Protein AF-A0A842P2X7-F1 (afdb_monomer_lite)

Foldseek 3Di:
DVVVVCVVPVHDPQQLQNVLVVLVPDDLVVLLVVLLVVLVVVVVVVVVVCVVVVDDQDPVNVQVVLQVCQDPVHSHQFPHKDWDQDPQRKIKIKTWGDHFQSSVSSVVSNVQNNCCPPVNWHWPDWDGDGTMTITITHHDDD

Structure (mmCIF, N/CA/C/O backbone):
data_AF-A0A842P2X7-F1
#
_entry.id   AF-A0A842P2X7-F1
#
loop_
_atom_site.group_PDB
_atom_site.id
_atom_site.type_symbol
_atom_site.label_atom_id
_atom_site.label_alt_id
_atom_site.label_comp_id
_atom_site.label_asym_id
_atom_site.label_entity_id
_atom_site.label_seq_id
_atom_site.pdbx_PDB_ins_code
_atom_site.Cartn_x
_atom_site.Cartn_y
_atom_site.Cartn_z
_atom_site.occupancy
_atom_site.B_iso_or_equiv
_atom_site.auth_seq_id
_atom_site.auth_comp_id
_atom_site.auth_asym_id
_atom_site.auth_atom_id
_atom_site.pdbx_PDB_model_num
ATOM 1 N N . MET A 1 1 ? 26.559 13.325 12.630 1.00 48.53 1 MET A N 1
ATOM 2 C CA . MET A 1 1 ? 25.484 12.488 13.207 1.00 48.53 1 MET A CA 1
ATOM 3 C C . MET A 1 1 ? 24.963 11.435 12.229 1.00 48.53 1 MET A C 1
ATOM 5 O O . MET A 1 1 ? 25.176 10.264 12.495 1.00 48.53 1 MET A O 1
ATOM 9 N N . ILE A 1 2 ? 24.391 11.800 11.071 1.00 43.62 2 ILE A N 1
ATOM 10 C CA . ILE A 1 2 ? 23.862 10.820 10.090 1.00 43.62 2 ILE A CA 1
ATOM 11 C C . ILE A 1 2 ? 24.954 9.871 9.550 1.00 43.62 2 ILE A C 1
ATOM 13 O O . ILE A 1 2 ? 24.779 8.660 9.585 1.00 43.62 2 ILE A O 1
ATOM 17 N N . LYS A 1 3 ? 26.124 10.397 9.150 1.00 36.44 3 LYS A N 1
ATOM 18 C CA . LYS A 1 3 ? 27.260 9.577 8.671 1.00 36.44 3 LYS A CA 1
ATOM 19 C C . LYS A 1 3 ? 27.754 8.536 9.688 1.00 36.44 3 LYS A C 1
ATOM 21 O O . LYS A 1 3 ? 28.094 7.432 9.286 1.00 36.44 3 LYS A O 1
ATOM 26 N N . GLN A 1 4 ? 27.773 8.878 10.978 1.00 39.72 4 GLN A N 1
ATOM 27 C CA . GLN A 1 4 ? 28.249 7.972 12.031 1.00 39.72 4 GLN A CA 1
ATOM 28 C C . GLN A 1 4 ? 27.262 6.828 12.285 1.00 39.72 4 GLN A C 1
ATOM 30 O O . GLN A 1 4 ? 27.704 5.691 12.343 1.00 39.72 4 GLN A O 1
ATOM 35 N N . SER A 1 5 ? 25.948 7.097 12.327 1.00 41.94 5 SER A N 1
ATOM 36 C CA . SER A 1 5 ? 24.918 6.048 12.482 1.00 41.94 5 SER A CA 1
ATOM 37 C C . SER A 1 5 ? 24.883 5.076 11.292 1.00 41.94 5 SER A C 1
ATOM 39 O O . SER A 1 5 ? 24.684 3.880 11.479 1.00 41.94 5 SER A O 1
ATOM 41 N N . ILE A 1 6 ? 25.148 5.563 10.073 1.00 45.03 6 ILE A N 1
ATOM 42 C CA . ILE A 1 6 ? 25.211 4.736 8.855 1.00 45.03 6 ILE A CA 1
ATOM 43 C C . ILE A 1 6 ? 26.377 3.741 8.914 1.00 45.03 6 ILE A C 1
ATOM 45 O O . ILE A 1 6 ? 26.198 2.566 8.599 1.00 45.03 6 ILE A O 1
ATOM 49 N N . GLN A 1 7 ? 27.550 4.200 9.360 1.00 44.12 7 GLN A N 1
ATOM 50 C CA . GLN A 1 7 ? 28.759 3.376 9.448 1.00 44.12 7 GLN A CA 1
ATOM 51 C C . GLN A 1 7 ? 28.705 2.338 10.575 1.00 44.12 7 GLN A C 1
ATOM 53 O O . GLN A 1 7 ? 29.255 1.255 10.416 1.00 44.12 7 GLN A O 1
ATOM 58 N N . THR A 1 8 ? 28.041 2.634 11.695 1.00 45.78 8 THR A N 1
ATOM 59 C CA . THR A 1 8 ? 27.929 1.699 12.828 1.00 45.78 8 THR A CA 1
ATOM 60 C C . THR A 1 8 ? 26.866 0.618 12.644 1.00 45.78 8 THR A C 1
ATOM 62 O O . THR A 1 8 ? 26.950 -0.416 13.294 1.00 45.78 8 THR A O 1
ATOM 65 N N . GLU A 1 9 ? 25.867 0.834 11.786 1.00 47.50 9 GLU A N 1
ATOM 66 C CA . GLU A 1 9 ? 24.703 -0.060 11.668 1.00 47.50 9 GLU A CA 1
ATOM 67 C C . GLU A 1 9 ? 24.644 -0.836 10.338 1.00 47.50 9 GLU A C 1
ATOM 69 O O . GLU A 1 9 ? 23.601 -1.398 10.016 1.00 47.50 9 GLU A O 1
ATOM 74 N N . ASN A 1 10 ? 25.731 -0.871 9.548 1.00 46.66 10 ASN A N 1
ATOM 75 C CA . ASN A 1 10 ? 25.749 -1.469 8.197 1.00 46.66 10 ASN A CA 1
ATOM 76 C C . ASN A 1 10 ? 24.585 -0.982 7.312 1.00 46.66 10 ASN A C 1
ATOM 78 O O . ASN A 1 10 ? 24.030 -1.719 6.497 1.00 46.66 10 ASN A O 1
ATOM 82 N N . LYS A 1 11 ? 24.187 0.281 7.476 1.00 44.00 11 LYS A N 1
ATOM 83 C CA . LYS A 1 11 ? 23.104 0.868 6.689 1.00 44.00 11 LYS A CA 1
ATOM 84 C C . LYS A 1 11 ? 23.685 1.392 5.384 1.00 44.00 11 LYS A C 1
ATOM 86 O O . LYS A 1 11 ? 24.640 2.159 5.394 1.00 44.00 11 LYS A O 1
ATOM 91 N N . ILE A 1 12 ? 23.094 1.021 4.252 1.00 52.88 12 ILE A N 1
ATOM 92 C CA . ILE A 1 12 ? 23.406 1.648 2.964 1.00 52.88 12 ILE A CA 1
ATOM 93 C C . ILE A 1 12 ? 22.490 2.860 2.813 1.00 52.88 12 ILE A C 1
ATOM 95 O O . ILE A 1 12 ? 21.265 2.729 2.831 1.00 52.88 12 ILE A O 1
ATOM 99 N N . LEU A 1 13 ? 23.076 4.051 2.663 1.00 48.28 13 LEU A N 1
ATOM 100 C CA . LEU A 1 13 ? 22.324 5.221 2.222 1.00 48.28 13 LEU A CA 1
ATOM 101 C C . LEU A 1 13 ? 22.063 5.060 0.722 1.00 48.28 13 LEU A C 1
ATOM 103 O O . LEU A 1 13 ? 22.898 5.413 -0.105 1.00 48.28 13 LEU A O 1
ATOM 107 N N . CYS A 1 14 ? 20.934 4.447 0.389 1.00 57.03 14 CYS A N 1
ATOM 108 C CA . CYS A 1 14 ? 20.547 4.197 -0.990 1.00 57.03 14 CYS A CA 1
ATOM 109 C C . CYS A 1 14 ? 19.695 5.373 -1.473 1.00 57.03 14 CYS A C 1
ATOM 111 O O . CYS A 1 14 ? 18.620 5.624 -0.921 1.00 57.03 14 CYS A O 1
ATOM 113 N N . ASP A 1 15 ? 20.178 6.130 -2.459 1.00 64.12 15 ASP A N 1
ATOM 114 C CA . ASP A 1 15 ? 19.333 7.135 -3.097 1.00 64.12 15 ASP A CA 1
ATOM 115 C C . ASP A 1 15 ? 18.211 6.461 -3.914 1.00 64.12 15 ASP A C 1
ATOM 117 O O . ASP A 1 15 ? 18.251 5.266 -4.224 1.00 64.12 15 ASP A O 1
ATOM 121 N N . ARG A 1 16 ? 17.166 7.227 -4.248 1.00 65.38 16 ARG A N 1
ATOM 122 C CA . ARG A 1 16 ? 15.974 6.698 -4.932 1.00 65.38 16 ARG A CA 1
ATOM 123 C C . ARG A 1 16 ? 16.298 6.105 -6.311 1.00 65.38 16 ARG A C 1
ATOM 125 O O . ARG A 1 16 ? 15.582 5.220 -6.771 1.00 65.38 16 ARG A O 1
ATOM 132 N N . ILE A 1 17 ? 17.340 6.604 -6.976 1.00 66.88 17 ILE A N 1
ATOM 133 C CA . ILE A 1 17 ? 17.752 6.173 -8.316 1.00 66.88 17 ILE A CA 1
ATOM 134 C C . ILE A 1 17 ? 18.483 4.835 -8.216 1.00 66.88 17 ILE A C 1
ATOM 136 O O . ILE A 1 17 ? 18.152 3.913 -8.958 1.00 66.88 17 ILE A O 1
ATOM 140 N N . LEU A 1 18 ? 19.411 4.705 -7.270 1.00 70.38 18 LEU A N 1
ATOM 141 C CA . LEU A 1 18 ? 20.139 3.474 -6.989 1.00 70.38 18 LEU A CA 1
ATOM 142 C C . LEU A 1 18 ? 19.182 2.364 -6.551 1.00 70.38 18 LEU A C 1
ATOM 144 O O . LEU A 1 18 ? 19.239 1.262 -7.089 1.00 70.38 18 LEU A O 1
ATOM 148 N N . LEU A 1 19 ? 18.239 2.668 -5.655 1.00 71.56 19 LEU A N 1
ATOM 149 C CA . LEU A 1 19 ? 17.211 1.714 -5.242 1.00 71.56 19 LEU A CA 1
ATOM 150 C C . LEU A 1 19 ? 16.393 1.237 -6.452 1.00 71.56 19 LEU A C 1
ATOM 152 O O . LEU A 1 19 ? 16.202 0.042 -6.653 1.00 71.56 19 LEU A O 1
ATOM 156 N N . ALA A 1 20 ? 15.970 2.161 -7.312 1.00 68.88 20 ALA A N 1
ATOM 157 C CA . ALA A 1 20 ? 15.225 1.816 -8.511 1.00 68.88 20 ALA A CA 1
ATOM 158 C C . ALA A 1 20 ? 16.048 0.993 -9.515 1.00 68.88 20 ALA A C 1
ATOM 160 O O . ALA A 1 20 ? 15.482 0.123 -10.173 1.00 68.88 20 ALA A O 1
ATOM 161 N N . GLN A 1 21 ? 17.354 1.244 -9.642 1.00 72.50 21 GLN A N 1
ATOM 162 C CA . GLN A 1 21 ? 18.256 0.429 -10.461 1.00 72.50 21 GLN A CA 1
ATOM 163 C C . GLN A 1 21 ? 18.418 -0.983 -9.899 1.00 72.50 21 GLN A C 1
ATOM 165 O O . GLN A 1 21 ? 18.387 -1.930 -10.677 1.00 72.50 21 GLN A O 1
ATOM 170 N N . LEU A 1 22 ? 18.515 -1.133 -8.576 1.00 75.75 22 LEU A N 1
ATOM 171 C CA . LEU A 1 22 ? 18.543 -2.446 -7.932 1.00 75.75 22 LEU A CA 1
ATOM 172 C C . LEU A 1 22 ? 17.255 -3.218 -8.230 1.00 75.75 22 LEU A C 1
ATOM 174 O O . LEU A 1 22 ? 17.332 -4.343 -8.706 1.00 75.75 22 LEU A O 1
ATOM 178 N N . PHE A 1 23 ? 16.085 -2.586 -8.084 1.00 77.12 2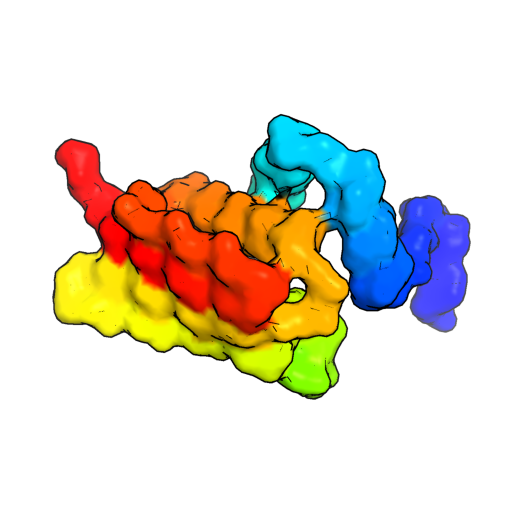3 PHE A N 1
ATOM 179 C CA . PHE A 1 23 ? 14.794 -3.213 -8.402 1.00 77.12 23 PHE A CA 1
ATOM 180 C C . PHE A 1 23 ? 14.632 -3.612 -9.876 1.00 77.12 23 PHE A C 1
ATOM 182 O O . PHE A 1 23 ? 13.865 -4.523 -10.165 1.00 77.12 23 PHE A O 1
ATOM 189 N N . ARG A 1 24 ? 15.355 -2.990 -10.822 1.00 75.94 24 ARG A N 1
ATOM 190 C CA . ARG A 1 24 ? 15.334 -3.431 -12.233 1.00 75.94 24 ARG A CA 1
ATOM 191 C C . ARG A 1 24 ? 15.956 -4.811 -12.440 1.00 75.94 24 ARG A C 1
ATOM 193 O O . ARG A 1 24 ? 15.670 -5.430 -13.458 1.00 75.94 24 ARG A O 1
ATOM 200 N N . LEU A 1 25 ? 16.822 -5.253 -11.531 1.00 82.50 25 LEU A N 1
ATOM 201 C CA . LEU A 1 25 ? 17.542 -6.524 -11.632 1.00 82.50 25 LEU A CA 1
ATOM 202 C C . LEU A 1 25 ? 16.812 -7.675 -10.928 1.00 82.50 25 LEU A C 1
ATOM 204 O O . LEU A 1 25 ? 17.280 -8.807 -10.992 1.00 82.50 25 LEU A O 1
ATOM 208 N N . ILE A 1 26 ? 15.699 -7.385 -10.251 1.00 81.00 26 ILE A N 1
ATOM 209 C CA . ILE A 1 26 ? 14.969 -8.346 -9.426 1.00 81.00 26 ILE A CA 1
ATOM 210 C C . ILE A 1 26 ? 13.849 -8.990 -10.267 1.00 81.00 26 ILE A C 1
ATOM 212 O O . ILE A 1 26 ? 13.063 -8.257 -10.877 1.00 81.00 26 ILE A O 1
ATOM 216 N N . PRO A 1 27 ? 13.768 -10.332 -10.320 1.00 83.06 27 PRO A N 1
ATOM 217 C CA . PRO A 1 27 ? 12.638 -11.062 -10.894 1.00 83.06 27 PRO A CA 1
ATOM 218 C C . PRO A 1 27 ? 11.296 -10.715 -10.236 1.00 83.06 27 PRO A C 1
ATOM 220 O O . PRO A 1 27 ? 11.234 -10.326 -9.073 1.00 83.06 27 PRO A O 1
ATOM 223 N N . ASP A 1 28 ? 10.200 -10.902 -10.970 1.00 77.19 28 ASP A N 1
ATOM 224 C CA . ASP A 1 28 ? 8.852 -10.595 -10.473 1.00 77.19 28 ASP A CA 1
ATOM 225 C C . ASP A 1 28 ? 8.486 -11.390 -9.201 1.00 77.19 28 ASP A C 1
ATOM 227 O O . ASP A 1 28 ? 7.894 -10.820 -8.281 1.00 77.19 28 ASP A O 1
ATOM 231 N N . ASP A 1 29 ? 8.869 -12.669 -9.123 1.00 80.31 29 ASP A N 1
ATOM 232 C CA . ASP A 1 29 ? 8.584 -13.530 -7.964 1.00 80.31 29 ASP A CA 1
ATOM 233 C C . ASP A 1 29 ? 9.273 -13.001 -6.691 1.00 80.31 29 ASP A C 1
ATOM 235 O O . ASP A 1 29 ? 8.639 -12.849 -5.642 1.00 80.31 29 ASP A O 1
ATOM 239 N N . ASP A 1 30 ? 10.535 -12.591 -6.818 1.00 85.94 30 ASP A N 1
ATOM 240 C CA . ASP A 1 30 ? 11.339 -12.042 -5.723 1.00 85.94 30 ASP A CA 1
ATOM 241 C C . ASP A 1 30 ? 10.797 -10.680 -5.247 1.00 85.94 30 ASP A C 1
ATOM 243 O O . ASP A 1 30 ? 10.869 -10.347 -4.062 1.00 85.94 30 ASP A O 1
ATOM 247 N N . ILE A 1 31 ? 10.200 -9.878 -6.138 1.00 84.44 31 ILE A N 1
ATOM 248 C CA . ILE A 1 31 ? 9.574 -8.598 -5.763 1.00 84.44 31 ILE A CA 1
ATOM 249 C C . ILE A 1 31 ? 8.422 -8.814 -4.777 1.00 84.44 31 ILE A C 1
ATOM 251 O O . ILE A 1 31 ? 8.271 -8.031 -3.831 1.00 84.44 31 ILE A O 1
ATOM 255 N N . SER A 1 32 ? 7.616 -9.858 -4.984 1.00 86.12 32 SER A N 1
ATOM 256 C CA . SER A 1 32 ? 6.504 -10.181 -4.088 1.00 86.12 32 SER A CA 1
ATOM 257 C C . SER A 1 32 ? 7.003 -10.618 -2.709 1.00 86.12 32 SER A C 1
ATOM 259 O O . SER A 1 32 ? 6.472 -10.160 -1.695 1.00 86.12 32 SER A O 1
ATOM 261 N N . GLU A 1 33 ? 8.064 -11.427 -2.648 1.00 88.00 33 GLU A N 1
ATOM 262 C CA . GLU A 1 33 ? 8.680 -11.869 -1.388 1.00 88.00 33 GLU A CA 1
ATOM 263 C C . GLU A 1 33 ? 9.328 -10.706 -0.615 1.00 88.00 33 GLU A C 1
ATOM 265 O O . GLU A 1 33 ? 9.148 -10.559 0.600 1.00 88.00 33 GLU A O 1
ATOM 270 N N . ILE A 1 34 ? 10.020 -9.808 -1.320 1.00 87.69 34 ILE A N 1
ATOM 271 C CA . ILE A 1 34 ? 1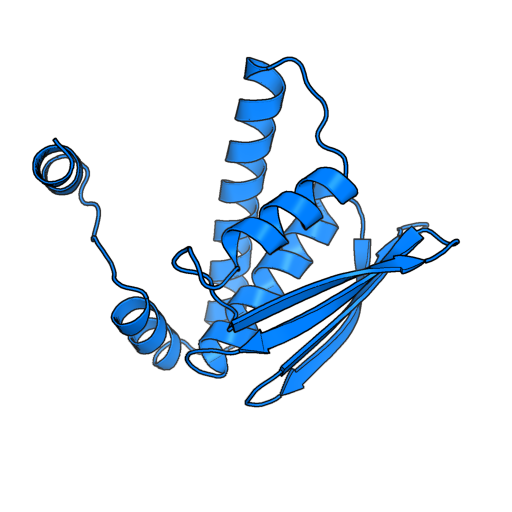0.580 -8.592 -0.718 1.00 87.69 34 ILE A CA 1
ATOM 272 C C . ILE A 1 34 ? 9.454 -7.716 -0.160 1.00 87.69 34 ILE A C 1
ATOM 274 O O . ILE A 1 34 ? 9.549 -7.223 0.967 1.00 87.69 34 ILE A O 1
ATOM 278 N N . ALA A 1 35 ? 8.367 -7.532 -0.913 1.00 88.19 35 ALA A N 1
ATOM 279 C CA . ALA A 1 35 ? 7.205 -6.783 -0.448 1.00 88.19 35 ALA A CA 1
ATOM 280 C C . ALA A 1 35 ? 6.529 -7.443 0.765 1.00 88.19 35 ALA A C 1
ATOM 282 O O . ALA A 1 35 ? 6.091 -6.736 1.673 1.00 88.19 35 ALA A O 1
ATOM 283 N N . GLU A 1 36 ? 6.485 -8.776 0.818 1.00 90.81 36 GLU A N 1
ATOM 284 C CA . GLU A 1 36 ? 5.996 -9.547 1.963 1.00 90.81 36 GLU A CA 1
ATOM 285 C C . GLU A 1 36 ? 6.799 -9.230 3.222 1.00 90.81 36 GLU A C 1
ATOM 287 O O . GLU A 1 36 ? 6.238 -8.714 4.194 1.00 90.81 36 GLU A O 1
ATOM 292 N N . THR A 1 37 ? 8.116 -9.416 3.165 1.00 89.50 37 THR A N 1
ATOM 293 C CA . THR A 1 37 ? 9.028 -9.158 4.289 1.00 89.50 37 THR A CA 1
ATOM 294 C C . THR A 1 37 ? 8.943 -7.702 4.756 1.00 89.50 37 THR A C 1
ATOM 296 O O . THR A 1 37 ? 8.842 -7.403 5.950 1.00 89.50 37 THR A O 1
ATOM 299 N N . MET A 1 38 ? 8.928 -6.762 3.807 1.00 87.94 38 MET A N 1
ATOM 300 C CA . MET A 1 38 ? 8.850 -5.336 4.118 1.00 87.94 38 MET A CA 1
ATOM 301 C C . MET A 1 38 ? 7.495 -4.935 4.708 1.00 87.94 38 MET A C 1
ATOM 303 O O . MET A 1 38 ? 7.455 -4.078 5.596 1.00 87.94 38 MET A O 1
ATOM 307 N N . SER A 1 39 ? 6.394 -5.554 4.270 1.00 91.00 39 SER A N 1
ATOM 308 C CA . SER A 1 39 ? 5.059 -5.285 4.818 1.00 91.00 39 SER A CA 1
ATOM 309 C C . SER A 1 39 ? 4.992 -5.620 6.308 1.00 91.00 39 SER A C 1
ATOM 311 O O . SER A 1 39 ? 4.502 -4.817 7.101 1.00 91.00 39 SER A O 1
ATOM 313 N N . GLU A 1 40 ? 5.567 -6.751 6.717 1.00 88.88 40 GLU A N 1
ATOM 314 C CA . GLU A 1 40 ? 5.592 -7.193 8.112 1.00 88.88 40 GLU A CA 1
ATOM 315 C C . GLU A 1 40 ? 6.410 -6.251 8.984 1.00 88.88 40 GLU A C 1
ATOM 317 O O . GLU A 1 40 ? 5.975 -5.856 10.071 1.00 88.88 40 GLU A O 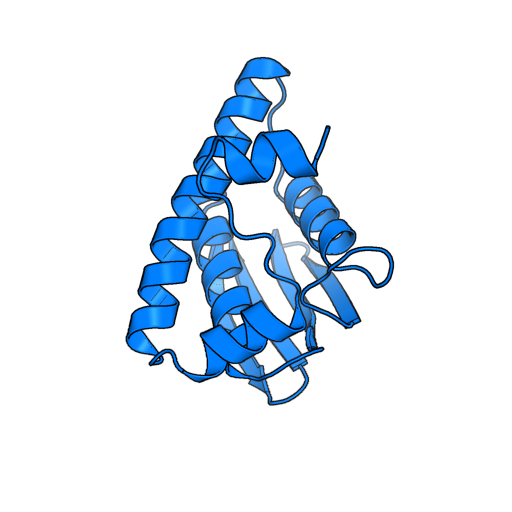1
ATOM 322 N N . HIS A 1 41 ? 7.567 -5.827 8.476 1.00 85.69 41 HIS A N 1
ATOM 323 C CA . HIS A 1 41 ? 8.414 -4.871 9.168 1.00 85.69 41 HIS A CA 1
ATOM 324 C C . HIS A 1 41 ? 7.705 -3.523 9.369 1.00 85.69 41 HIS A C 1
ATOM 326 O O . HIS A 1 41 ? 7.697 -2.982 10.479 1.00 85.69 41 HIS A O 1
ATOM 332 N N . ILE A 1 42 ? 7.049 -2.996 8.329 1.00 85.25 42 ILE A N 1
ATOM 333 C CA . ILE A 1 42 ? 6.289 -1.741 8.411 1.00 85.25 42 ILE A CA 1
ATOM 334 C C . ILE A 1 42 ? 5.118 -1.872 9.391 1.00 85.25 42 ILE A C 1
ATOM 336 O O . ILE A 1 42 ? 4.940 -1.001 10.245 1.00 85.25 42 ILE A O 1
ATOM 340 N N . ILE A 1 43 ? 4.356 -2.968 9.330 1.00 87.81 43 ILE A N 1
ATOM 341 C CA . ILE A 1 43 ? 3.254 -3.236 10.265 1.00 87.81 43 ILE A CA 1
ATOM 342 C C . ILE A 1 43 ? 3.771 -3.296 11.706 1.00 87.81 43 ILE A C 1
ATOM 344 O O . ILE A 1 43 ? 3.144 -2.731 12.604 1.00 87.81 43 ILE A O 1
ATOM 348 N N . SER A 1 44 ? 4.923 -3.925 11.941 1.00 85.69 44 SER A N 1
ATOM 349 C CA . SER A 1 44 ? 5.564 -3.969 13.259 1.00 85.69 44 SER A CA 1
ATOM 350 C C . SER A 1 44 ? 5.938 -2.570 13.763 1.00 85.69 44 SER A C 1
ATOM 352 O O . SER A 1 44 ? 5.592 -2.202 14.889 1.00 85.69 44 SER A O 1
ATOM 354 N N . ILE A 1 45 ? 6.547 -1.730 12.914 1.00 83.69 45 ILE A N 1
ATOM 355 C CA . ILE A 1 45 ? 6.854 -0.327 13.248 1.00 83.69 45 ILE A CA 1
ATOM 356 C C . ILE A 1 45 ? 5.583 0.437 13.627 1.00 83.69 45 ILE A C 1
ATOM 358 O O . ILE A 1 45 ? 5.583 1.183 14.611 1.00 83.69 45 ILE A O 1
ATOM 362 N N . ILE A 1 46 ? 4.507 0.262 12.856 1.00 81.88 46 ILE A N 1
ATOM 363 C CA . ILE A 1 46 ? 3.216 0.891 13.135 1.00 81.88 46 ILE A CA 1
ATOM 364 C C . ILE A 1 46 ? 2.698 0.439 14.505 1.00 81.88 46 ILE A C 1
ATOM 366 O O . ILE A 1 46 ? 2.412 1.290 15.345 1.00 81.88 46 ILE A O 1
ATOM 370 N N . LYS A 1 47 ? 2.651 -0.872 14.775 1.00 83.62 47 LYS A N 1
ATOM 371 C CA . LYS A 1 47 ? 2.194 -1.428 16.064 1.00 83.62 47 LYS A CA 1
ATOM 372 C C . LYS A 1 47 ? 2.994 -0.870 17.243 1.00 83.62 47 LYS A C 1
ATOM 374 O O . LYS A 1 47 ? 2.418 -0.431 18.235 1.00 83.62 47 LYS A O 1
ATOM 379 N N . ILE A 1 48 ? 4.320 -0.796 17.120 1.00 84.25 48 ILE A N 1
ATOM 380 C CA . ILE A 1 48 ? 5.187 -0.207 18.153 1.00 84.25 48 ILE A CA 1
ATOM 381 C C . ILE A 1 48 ? 4.837 1.269 18.392 1.00 84.25 48 ILE A C 1
ATOM 383 O O . ILE A 1 48 ? 4.815 1.722 19.538 1.00 84.25 48 ILE A O 1
ATOM 387 N N . ARG A 1 49 ? 4.567 2.043 17.334 1.00 81.31 49 ARG A N 1
ATOM 388 C CA . ARG A 1 49 ? 4.162 3.453 17.465 1.00 81.31 49 ARG A CA 1
ATOM 389 C C . ARG A 1 49 ? 2.796 3.600 18.128 1.00 81.31 49 ARG A C 1
ATOM 391 O O . ARG A 1 49 ? 2.656 4.496 18.957 1.00 81.31 49 ARG A O 1
ATOM 398 N N . GLN A 1 50 ? 1.841 2.732 17.796 1.00 81.94 50 GLN A N 1
ATOM 399 C CA . GLN A 1 50 ? 0.513 2.698 18.416 1.00 81.94 50 GLN A CA 1
ATOM 400 C C . GLN A 1 50 ? 0.625 2.454 19.927 1.00 81.94 50 GLN A C 1
ATOM 402 O O . GLN A 1 50 ? 0.097 3.240 20.708 1.00 81.94 50 GLN A O 1
ATOM 407 N N . ILE A 1 51 ? 1.423 1.460 20.342 1.00 82.19 51 ILE A N 1
ATOM 408 C CA . ILE A 1 51 ? 1.689 1.161 21.761 1.00 82.19 51 ILE A CA 1
ATOM 409 C C . ILE A 1 51 ? 2.329 2.363 22.466 1.00 82.19 51 ILE A C 1
ATOM 411 O O . ILE A 1 51 ? 1.881 2.777 23.530 1.00 82.19 51 ILE A O 1
ATOM 415 N N . LYS A 1 52 ? 3.364 2.965 21.865 1.00 85.69 52 LYS A N 1
ATOM 416 C CA . LYS A 1 52 ? 4.084 4.100 22.470 1.00 85.69 52 LYS A CA 1
ATOM 417 C C . LYS A 1 52 ? 3.230 5.356 22.624 1.00 85.69 52 LYS A C 1
ATOM 419 O O . LYS A 1 52 ? 3.532 6.179 23.482 1.00 85.69 52 LYS A O 1
ATOM 424 N N . ARG A 1 53 ? 2.237 5.548 21.754 1.00 86.19 53 ARG A N 1
ATOM 425 C CA . ARG A 1 53 ? 1.402 6.757 21.720 1.00 86.19 53 ARG A CA 1
ATOM 426 C C . ARG A 1 53 ? 0.004 6.548 22.296 1.00 86.19 53 ARG A C 1
ATOM 428 O O . ARG A 1 53 ? -0.709 7.531 22.431 1.00 86.19 53 ARG A O 1
ATOM 435 N N . ASN A 1 54 ? -0.364 5.312 22.632 1.00 85.94 54 ASN A N 1
ATOM 436 C CA . ASN A 1 54 ? -1.717 4.922 23.025 1.00 85.94 54 ASN A CA 1
ATOM 437 C C . ASN A 1 54 ? -2.785 5.406 22.023 1.00 85.94 54 ASN A C 1
ATOM 439 O O . ASN A 1 54 ? -3.813 5.959 22.404 1.00 85.94 54 ASN A O 1
ATOM 443 N N . LEU A 1 55 ? -2.489 5.254 20.728 1.00 83.50 55 LEU A N 1
ATOM 444 C CA . LEU A 1 55 ? -3.356 5.671 19.625 1.00 83.50 55 LEU A CA 1
ATOM 445 C C . LEU A 1 55 ? -3.581 4.500 18.679 1.00 83.50 55 LEU A C 1
ATOM 447 O O . LEU A 1 55 ? -2.627 3.835 18.270 1.00 83.50 55 LEU A O 1
ATOM 451 N N . GLU A 1 56 ? -4.832 4.297 18.289 1.00 82.44 56 GLU A N 1
ATOM 452 C CA . GLU A 1 56 ? -5.181 3.414 17.186 1.00 82.44 56 GLU A CA 1
ATOM 453 C C . GLU A 1 56 ? -4.930 4.135 15.850 1.00 82.44 56 GLU A C 1
ATOM 455 O O . GLU A 1 56 ? -5.078 5.352 15.746 1.00 82.44 56 GLU A O 1
ATOM 460 N N . GLU A 1 57 ? -4.480 3.404 14.829 1.00 83.62 57 GLU A N 1
ATOM 461 C CA . GLU A 1 57 ? -4.236 3.976 13.497 1.00 83.62 57 GLU A CA 1
ATOM 462 C C . GLU A 1 57 ? -5.406 3.571 12.611 1.00 83.62 57 GLU A C 1
ATOM 464 O O . GLU A 1 57 ? -5.559 2.380 12.335 1.00 83.62 57 GLU A O 1
ATOM 469 N N . SER A 1 58 ? -6.217 4.546 12.191 1.00 89.62 58 SER A N 1
ATOM 470 C CA . SER A 1 58 ? -7.288 4.313 11.221 1.00 89.62 58 SER A CA 1
ATOM 471 C C . SER A 1 58 ? -6.726 4.145 9.810 1.00 89.62 58 SER A C 1
ATOM 473 O O . SER A 1 58 ? -5.603 4.571 9.508 1.00 89.62 58 SER A O 1
ATOM 475 N N . ILE A 1 59 ? -7.526 3.545 8.929 1.00 91.38 59 ILE A N 1
ATOM 476 C CA . ILE A 1 59 ? -7.172 3.386 7.519 1.00 91.38 59 ILE A CA 1
ATOM 477 C C . ILE A 1 59 ? -6.967 4.743 6.832 1.00 91.38 59 ILE A C 1
ATOM 479 O O . ILE A 1 59 ? -5.995 4.921 6.101 1.00 91.38 59 ILE A O 1
ATOM 483 N N . GLU A 1 60 ? -7.799 5.741 7.134 1.00 91.56 60 GLU A N 1
ATOM 484 C CA . GLU A 1 60 ? -7.670 7.098 6.601 1.00 91.56 60 GLU A CA 1
ATOM 485 C C . GLU A 1 60 ? -6.338 7.719 7.009 1.00 91.56 60 GLU A C 1
ATOM 487 O O . GLU A 1 60 ? -5.623 8.243 6.159 1.00 91.56 60 GLU A O 1
ATOM 492 N N . LEU A 1 61 ? -5.967 7.634 8.292 1.00 89.88 61 LEU A N 1
ATOM 493 C CA . LEU A 1 61 ? -4.706 8.192 8.779 1.00 89.88 61 LEU A CA 1
ATOM 494 C C . LEU A 1 61 ? -3.504 7.514 8.109 1.00 89.88 61 LEU A C 1
ATOM 496 O O . LEU A 1 61 ? -2.533 8.179 7.738 1.00 89.88 61 LEU A O 1
ATOM 500 N N . PHE A 1 62 ? -3.567 6.195 7.927 1.00 91.06 62 PHE A N 1
ATOM 501 C CA . PHE A 1 62 ? -2.549 5.450 7.197 1.00 91.06 62 PHE A CA 1
ATOM 502 C C . PHE A 1 62 ? -2.429 5.925 5.741 1.00 91.06 62 PHE A C 1
ATOM 504 O O . PHE A 1 62 ? -1.323 6.249 5.300 1.00 91.06 62 PHE A O 1
ATOM 511 N N . LEU A 1 63 ? -3.543 6.038 5.012 1.00 91.69 63 LEU A N 1
ATOM 512 C CA . LEU A 1 63 ? -3.557 6.478 3.613 1.00 91.69 63 LEU A CA 1
ATOM 513 C C . LEU A 1 63 ? -3.108 7.941 3.457 1.00 91.69 63 LEU A C 1
ATOM 515 O O . LEU A 1 63 ? -2.343 8.252 2.542 1.00 91.69 63 LEU A O 1
ATOM 519 N N . GLN A 1 64 ? -3.477 8.829 4.387 1.00 89.50 64 GLN A N 1
ATOM 520 C CA . GLN A 1 64 ? -2.973 10.208 4.443 1.00 89.50 64 GLN A CA 1
ATOM 521 C C . GLN A 1 64 ? -1.451 10.245 4.607 1.00 89.50 64 GLN A C 1
ATOM 523 O O . GLN A 1 64 ? -0.758 10.958 3.876 1.00 89.50 64 GLN A O 1
ATOM 528 N N . ASN A 1 65 ? -0.911 9.450 5.535 1.00 84.94 65 ASN A N 1
ATOM 529 C CA . ASN A 1 65 ? 0.530 9.357 5.760 1.00 84.94 65 ASN A CA 1
ATOM 530 C C . ASN A 1 65 ? 1.257 8.757 4.550 1.00 84.94 65 ASN A C 1
ATOM 532 O O . ASN A 1 65 ? 2.324 9.246 4.167 1.00 84.94 65 ASN A O 1
ATOM 536 N N . TYR A 1 66 ? 0.673 7.731 3.929 1.00 85.12 66 TYR A N 1
ATOM 537 C CA . TYR A 1 66 ? 1.189 7.109 2.715 1.00 85.12 66 TYR A CA 1
ATOM 538 C C . TYR A 1 66 ? 1.249 8.110 1.555 1.00 85.12 66 TYR A C 1
ATOM 540 O O . TYR A 1 66 ? 2.296 8.244 0.915 1.00 85.12 66 TYR A O 1
ATOM 548 N N . ARG A 1 67 ? 0.178 8.882 1.335 1.00 86.12 67 ARG A N 1
ATOM 549 C CA . ARG A 1 67 ? 0.136 9.969 0.349 1.00 86.12 67 ARG A CA 1
ATOM 550 C C . ARG A 1 67 ? 1.197 11.030 0.626 1.00 86.12 67 ARG A C 1
ATOM 552 O O . ARG A 1 67 ? 1.965 11.383 -0.266 1.00 86.12 67 ARG A O 1
ATOM 559 N N . ALA A 1 68 ? 1.293 11.505 1.868 1.00 80.56 68 ALA A N 1
ATOM 560 C CA . ALA A 1 68 ? 2.253 12.536 2.253 1.00 80.56 68 ALA A CA 1
ATOM 561 C C . ALA A 1 68 ? 3.712 12.088 2.056 1.00 80.56 68 ALA A C 1
ATOM 563 O O . ALA A 1 68 ? 4.533 12.858 1.549 1.00 80.56 68 ALA A O 1
ATOM 564 N N . PHE A 1 69 ? 4.040 10.840 2.415 1.00 75.88 69 PHE A N 1
ATOM 565 C CA . PHE A 1 69 ? 5.370 10.256 2.208 1.00 75.88 69 PHE A CA 1
ATOM 566 C C . PHE A 1 69 ? 5.754 10.182 0.726 1.00 75.88 69 PHE A C 1
ATOM 568 O O . PHE A 1 69 ? 6.921 10.352 0.376 1.00 75.88 69 PHE A O 1
ATOM 575 N N . ASN A 1 70 ? 4.763 9.966 -0.136 1.00 73.50 70 ASN A N 1
ATOM 576 C CA . ASN A 1 70 ? 4.940 9.805 -1.570 1.00 73.50 70 ASN A CA 1
ATOM 577 C C . ASN A 1 70 ? 4.762 11.100 -2.383 1.00 73.50 70 ASN A C 1
ATOM 579 O O . ASN A 1 70 ? 4.749 11.041 -3.607 1.00 73.50 70 ASN A O 1
ATOM 583 N N . SER A 1 71 ? 4.654 12.261 -1.731 1.00 61.72 71 SER A N 1
ATOM 584 C CA . SER A 1 71 ? 4.551 13.564 -2.402 1.00 61.72 71 SER A CA 1
ATOM 585 C C . SER A 1 71 ? 5.918 14.133 -2.825 1.00 61.72 71 SER A C 1
ATOM 587 O O . SER A 1 71 ? 6.948 13.810 -2.231 1.00 61.72 71 SER A O 1
ATOM 589 N N . LEU A 1 72 ? 5.919 15.033 -3.823 1.00 56.94 72 LEU A N 1
ATOM 590 C CA . LEU A 1 72 ? 7.103 15.646 -4.469 1.00 56.94 72 LEU A CA 1
ATOM 591 C C . LEU A 1 72 ? 8.146 16.273 -3.524 1.00 56.94 72 LEU A C 1
ATOM 593 O O . LEU A 1 72 ? 9.285 16.480 -3.931 1.00 56.94 72 LEU A O 1
ATOM 597 N N . GLN A 1 73 ? 7.779 16.599 -2.283 1.00 55.12 73 GLN A N 1
ATOM 598 C CA . GLN A 1 73 ? 8.688 17.213 -1.306 1.00 55.12 73 GLN A CA 1
ATOM 599 C C . GLN A 1 73 ? 9.524 16.196 -0.518 1.00 55.12 73 GLN A C 1
ATOM 601 O O . GLN A 1 73 ? 10.436 16.573 0.218 1.00 55.12 73 GLN A O 1
ATOM 606 N N . ARG A 1 74 ? 9.215 14.904 -0.638 1.00 51.19 74 ARG A N 1
ATOM 607 C CA . ARG A 1 74 ? 9.951 13.809 -0.002 1.00 51.19 74 ARG A CA 1
ATOM 608 C C . ARG A 1 74 ? 10.410 12.845 -1.088 1.00 51.19 74 ARG A C 1
ATOM 610 O O . ARG A 1 74 ? 10.037 12.982 -2.245 1.00 51.19 74 ARG A O 1
ATOM 617 N N . SER A 1 75 ? 11.269 11.896 -0.736 1.00 53.12 75 SER A N 1
ATOM 618 C CA . SER A 1 75 ? 11.840 10.840 -1.590 1.00 53.12 75 SER A CA 1
ATOM 619 C C . SER A 1 75 ? 10.792 9.862 -2.168 1.00 53.12 75 SER A C 1
ATOM 621 O O . SER A 1 75 ? 11.033 8.657 -2.234 1.00 53.12 75 SER A O 1
ATOM 623 N N . GLY A 1 76 ? 9.610 10.365 -2.528 1.00 56.09 76 GLY A N 1
ATOM 624 C CA . GLY A 1 76 ? 8.387 9.631 -2.786 1.00 56.09 76 GLY A CA 1
ATOM 625 C C . GLY A 1 76 ? 8.512 8.708 -3.977 1.00 56.09 76 GLY A C 1
ATOM 626 O O . GLY A 1 76 ? 9.218 9.000 -4.935 1.00 56.09 76 GLY A O 1
ATOM 627 N N . TRP A 1 77 ? 7.852 7.563 -3.916 1.00 64.75 77 TRP A N 1
ATOM 628 C CA . TRP A 1 77 ? 7.894 6.561 -4.981 1.00 64.75 77 TRP A CA 1
ATOM 629 C C . TRP A 1 77 ? 7.066 6.993 -6.200 1.00 64.75 77 TRP A C 1
ATOM 631 O O . TRP A 1 77 ? 7.294 6.530 -7.320 1.00 64.75 77 TRP A O 1
ATOM 641 N N . PHE A 1 78 ? 6.182 7.970 -5.994 1.00 69.69 78 PHE A N 1
ATOM 642 C CA . PHE A 1 78 ? 5.257 8.522 -6.973 1.00 69.69 78 PHE A CA 1
ATOM 643 C C . PHE A 1 78 ? 5.498 10.023 -7.174 1.00 69.69 78 PHE A C 1
ATOM 645 O O . PHE A 1 78 ? 6.028 10.711 -6.305 1.00 69.69 78 PHE A O 1
ATOM 652 N N . GLN A 1 79 ? 5.138 10.527 -8.353 1.00 69.38 79 GLN A N 1
ATOM 653 C CA . GLN A 1 79 ? 5.155 11.956 -8.676 1.00 69.38 79 GLN A CA 1
ATOM 654 C C . GLN A 1 79 ? 3.916 12.603 -8.071 1.00 69.38 79 GLN A C 1
ATOM 656 O O . GLN A 1 79 ? 3.955 13.713 -7.553 1.00 69.38 79 GLN A O 1
ATOM 661 N N . ASN A 1 80 ? 2.815 11.864 -8.140 1.00 76.12 80 ASN A N 1
ATOM 662 C CA . ASN A 1 80 ? 1.565 12.153 -7.485 1.00 76.12 80 ASN A CA 1
ATOM 663 C C . ASN A 1 80 ? 0.932 10.816 -7.102 1.00 76.12 80 ASN A C 1
ATOM 665 O O . ASN A 1 80 ? 0.946 9.888 -7.912 1.00 76.12 80 ASN A O 1
ATOM 669 N N . ILE A 1 81 ? 0.393 10.717 -5.896 1.00 85.50 81 ILE A N 1
ATOM 670 C CA . ILE A 1 81 ? -0.452 9.603 -5.485 1.00 85.50 81 ILE A CA 1
ATOM 671 C C . ILE A 1 81 ? -1.609 10.163 -4.677 1.00 85.50 81 ILE A C 1
ATOM 673 O O . ILE A 1 81 ? -1.433 11.084 -3.877 1.00 85.50 81 ILE A O 1
ATOM 677 N N . ASP A 1 82 ? -2.788 9.618 -4.903 1.00 90.88 82 ASP A N 1
ATOM 678 C CA . ASP A 1 82 ? -3.986 9.973 -4.172 1.00 90.88 82 ASP A CA 1
ATOM 679 C C . ASP A 1 82 ? -4.851 8.737 -3.956 1.00 90.88 82 ASP A C 1
ATOM 681 O O . ASP A 1 82 ? -4.564 7.648 -4.470 1.00 90.88 82 ASP A O 1
ATOM 685 N N . TYR A 1 83 ? -5.889 8.905 -3.150 1.00 94.62 83 TYR A N 1
ATOM 686 C CA . TYR A 1 83 ? -6.838 7.843 -2.884 1.00 94.62 83 TYR A CA 1
ATOM 687 C C . TYR A 1 83 ? -8.244 8.393 -2.660 1.00 94.62 83 TYR A C 1
ATOM 689 O O . TYR A 1 83 ? -8.434 9.544 -2.271 1.00 94.62 83 TYR A O 1
ATOM 697 N N . THR A 1 84 ? -9.230 7.530 -2.870 1.00 96.00 84 THR A N 1
ATOM 698 C CA . THR A 1 84 ? -10.623 7.760 -2.478 1.00 96.00 84 THR A CA 1
ATOM 699 C C . THR A 1 84 ? -11.116 6.586 -1.648 1.00 96.00 84 THR A C 1
ATOM 701 O O . THR A 1 84 ? -10.607 5.471 -1.790 1.00 96.00 84 THR A O 1
ATOM 704 N N . ILE A 1 85 ? -12.071 6.868 -0.768 1.00 95.06 85 ILE A N 1
ATOM 705 C CA . ILE A 1 85 ? -12.842 5.875 -0.025 1.00 95.06 85 ILE A CA 1
ATOM 706 C C . ILE A 1 85 ? -14.302 6.153 -0.374 1.00 95.06 85 ILE A C 1
ATOM 708 O O . ILE A 1 85 ? -14.738 7.298 -0.229 1.00 95.06 85 ILE A O 1
ATOM 712 N N . ASP A 1 86 ? -15.006 5.164 -0.918 1.00 93.31 86 ASP A N 1
ATOM 713 C CA . ASP A 1 86 ? -16.424 5.308 -1.258 1.00 93.31 86 ASP A CA 1
ATOM 714 C C . ASP A 1 86 ? -17.337 5.102 -0.034 1.00 93.31 86 ASP A C 1
ATOM 716 O O . ASP A 1 86 ? -16.872 4.874 1.085 1.00 93.31 86 ASP A O 1
ATOM 720 N N . GLU A 1 87 ? -18.650 5.226 -0.233 1.00 92.19 87 GLU A N 1
ATOM 721 C CA . GLU A 1 87 ? -19.648 5.079 0.837 1.00 92.19 87 GLU A CA 1
ATOM 722 C C . GLU A 1 87 ? -19.682 3.662 1.436 1.00 92.19 87 GLU A C 1
ATOM 724 O O . GLU A 1 87 ? -20.041 3.498 2.602 1.00 92.19 87 GLU A O 1
ATOM 729 N N . ASP A 1 88 ? -19.256 2.657 0.666 1.00 90.75 88 ASP A N 1
ATOM 730 C CA . ASP A 1 88 ? -19.152 1.257 1.086 1.00 90.75 88 ASP A CA 1
ATOM 731 C C . ASP A 1 88 ? -17.806 0.953 1.774 1.00 90.75 88 ASP A C 1
ATOM 733 O O . ASP A 1 88 ? -17.548 -0.182 2.181 1.00 90.75 88 ASP A O 1
ATOM 737 N N . GLY A 1 89 ? -16.932 1.956 1.908 1.00 91.25 89 GLY A N 1
ATOM 738 C CA . GLY A 1 89 ? -15.600 1.819 2.485 1.00 91.25 89 GLY A CA 1
ATOM 739 C C . GLY A 1 89 ? -14.558 1.251 1.520 1.00 91.25 89 GLY A C 1
ATOM 740 O O . GLY A 1 89 ? -13.427 1.015 1.934 1.00 91.25 89 GLY A O 1
ATOM 741 N N . ASN A 1 90 ? -14.873 1.038 0.240 1.00 94.62 90 ASN A N 1
ATOM 742 C CA . ASN A 1 90 ? -13.900 0.542 -0.731 1.00 94.62 90 ASN A CA 1
ATOM 743 C C . ASN A 1 90 ? -12.856 1.610 -1.041 1.00 94.62 90 ASN A C 1
ATOM 745 O O . ASN A 1 90 ? -13.155 2.799 -1.151 1.00 94.62 90 ASN A O 1
ATOM 749 N N . ILE A 1 91 ? -11.618 1.170 -1.247 1.00 96.62 91 ILE A N 1
ATOM 750 C CA . ILE A 1 91 ? -10.484 2.062 -1.472 1.00 96.62 91 ILE A CA 1
ATOM 751 C C . ILE A 1 91 ? -10.083 2.003 -2.938 1.00 96.62 91 ILE A C 1
ATOM 753 O O . ILE A 1 91 ? -9.797 0.928 -3.467 1.00 96.62 91 ILE A O 1
ATOM 757 N N . SER A 1 92 ? -9.948 3.170 -3.563 1.00 95.75 92 SER A N 1
ATOM 758 C CA . SER A 1 92 ? -9.256 3.311 -4.846 1.00 95.75 92 SER A CA 1
ATOM 759 C C . SER A 1 92 ? -7.994 4.144 -4.666 1.00 95.75 92 SER A C 1
ATOM 761 O O . SER A 1 92 ? -8.083 5.304 -4.270 1.00 95.75 92 SER A O 1
ATOM 763 N N . ILE A 1 93 ? -6.823 3.575 -4.965 1.00 92.81 93 ILE A N 1
ATOM 764 C CA . ILE A 1 93 ? -5.522 4.264 -4.944 1.00 92.81 93 ILE A CA 1
ATOM 765 C C . ILE A 1 93 ? -5.061 4.478 -6.379 1.00 92.81 93 ILE A C 1
ATOM 767 O O . ILE A 1 93 ? -4.999 3.527 -7.159 1.00 92.81 93 ILE A O 1
ATOM 771 N N . TYR A 1 94 ? -4.677 5.706 -6.718 1.00 90.44 94 TYR A N 1
ATOM 772 C CA . TYR A 1 94 ? -4.185 6.041 -8.049 1.00 90.44 94 TYR A CA 1
ATOM 773 C C . TYR A 1 94 ? -2.995 6.992 -7.993 1.00 90.44 94 TYR A C 1
ATOM 775 O O . TYR A 1 94 ? -2.914 7.880 -7.147 1.00 90.44 94 TYR A O 1
ATOM 783 N N . GLY A 1 95 ? -2.044 6.820 -8.907 1.00 84.75 95 GLY A N 1
ATOM 784 C CA . GLY A 1 95 ? -0.841 7.646 -8.924 1.00 84.75 95 GLY A CA 1
ATOM 785 C C . GLY A 1 95 ? -0.041 7.558 -10.214 1.00 84.75 95 GLY A C 1
ATOM 786 O O . GLY A 1 95 ? -0.244 6.659 -11.029 1.00 84.75 95 GLY A O 1
ATOM 787 N N . ILE A 1 96 ? 0.881 8.507 -10.380 1.00 79.50 96 ILE A N 1
ATOM 788 C CA . ILE A 1 96 ? 1.837 8.590 -11.490 1.00 79.50 96 ILE A CA 1
ATOM 789 C C . ILE A 1 96 ? 3.222 8.199 -10.971 1.00 79.50 96 ILE A C 1
ATOM 791 O O . ILE A 1 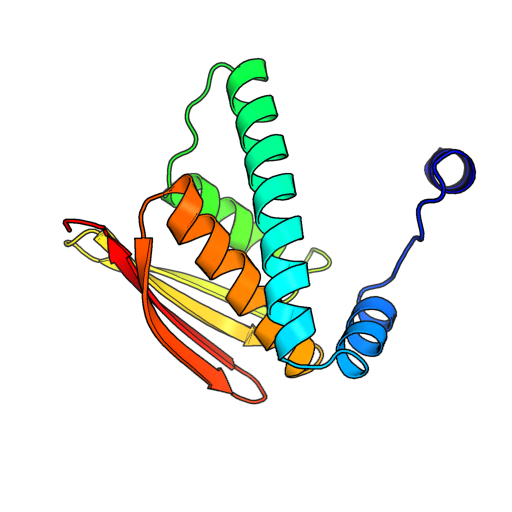96 ? 3.707 8.751 -9.979 1.00 79.50 96 ILE A O 1
ATOM 795 N N . HIS A 1 97 ? 3.859 7.244 -11.642 1.00 73.88 97 HIS A N 1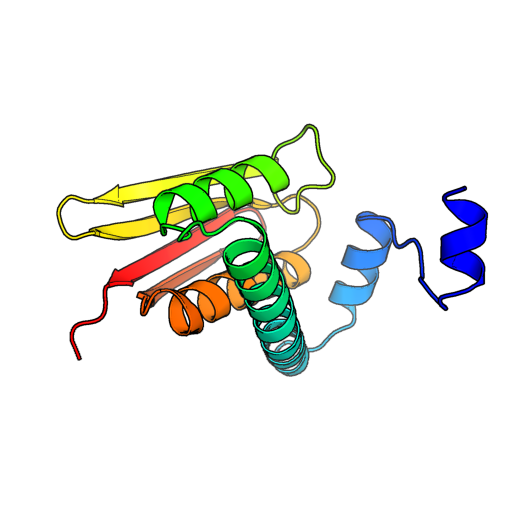
ATOM 796 C CA . HIS A 1 97 ? 5.168 6.698 -11.273 1.00 73.88 97 HIS A CA 1
ATOM 797 C C . HIS A 1 97 ? 6.309 7.642 -11.610 1.00 73.88 97 HIS A C 1
ATOM 799 O O . HIS A 1 97 ? 6.183 8.506 -12.472 1.00 73.88 97 HIS A O 1
ATOM 805 N N . THR A 1 98 ? 7.460 7.442 -10.968 1.00 62.00 98 THR A N 1
ATOM 806 C CA . THR A 1 98 ? 8.617 8.322 -11.186 1.00 62.00 98 THR A CA 1
ATOM 807 C C . THR A 1 98 ? 9.898 7.665 -11.683 1.00 62.00 98 THR A C 1
ATOM 809 O O . THR A 1 98 ? 10.799 8.411 -12.057 1.00 62.00 98 THR A O 1
ATOM 812 N N . ILE A 1 99 ? 10.061 6.331 -11.655 1.00 63.81 99 ILE A N 1
ATOM 813 C CA . ILE A 1 99 ? 11.414 5.747 -11.824 1.00 63.81 99 ILE A CA 1
ATOM 814 C C . ILE A 1 99 ? 11.507 4.533 -12.751 1.00 63.81 99 ILE A C 1
ATOM 816 O O . ILE A 1 99 ? 12.370 4.524 -13.631 1.00 63.81 99 ILE A O 1
ATOM 820 N N . ASN A 1 100 ? 10.693 3.490 -12.552 1.00 69.38 100 ASN A N 1
ATOM 821 C CA . ASN A 1 100 ? 10.547 2.358 -13.477 1.00 69.38 100 ASN A CA 1
ATOM 822 C C . ASN A 1 100 ? 9.401 1.419 -13.057 1.00 69.38 100 ASN A C 1
ATOM 824 O O . ASN A 1 100 ? 8.973 1.441 -11.906 1.00 69.38 100 ASN A O 1
ATOM 828 N N . HIS A 1 101 ? 8.984 0.555 -13.987 1.00 75.50 101 HIS A N 1
ATOM 829 C CA . HIS A 1 101 ? 7.897 -0.414 -13.815 1.00 75.50 101 HIS A CA 1
ATOM 830 C C . HIS A 1 101 ? 8.106 -1.420 -12.673 1.00 75.50 101 HIS A C 1
ATOM 832 O O . HIS A 1 101 ? 7.172 -1.690 -11.926 1.00 75.50 101 HIS A O 1
ATOM 838 N N . GLN A 1 102 ? 9.319 -1.955 -12.483 1.00 76.31 102 GLN A N 1
ATOM 839 C CA . GLN A 1 102 ? 9.562 -2.941 -11.416 1.00 76.31 102 GLN A CA 1
ATOM 840 C C . GLN A 1 102 ? 9.416 -2.335 -10.022 1.00 76.31 102 GLN A C 1
ATOM 842 O O . GLN A 1 102 ? 8.800 -2.908 -9.125 1.00 76.31 102 GLN A O 1
ATOM 847 N N . TYR A 1 103 ? 9.898 -1.110 -9.864 1.00 75.56 103 TYR A N 1
ATOM 848 C CA . TYR A 1 103 ? 9.718 -0.342 -8.646 1.00 75.56 103 TYR A CA 1
ATOM 849 C C . TYR A 1 103 ? 8.233 -0.056 -8.360 1.00 75.56 103 TYR A C 1
ATOM 851 O O . TYR A 1 103 ? 7.785 -0.120 -7.215 1.00 75.56 103 TYR A O 1
ATOM 859 N N . SER A 1 104 ? 7.447 0.196 -9.409 1.00 77.06 104 SER A N 1
ATOM 860 C CA . SER A 1 104 ? 5.994 0.354 -9.327 1.00 77.06 104 SER A CA 1
ATOM 861 C C . SER A 1 104 ? 5.278 -0.931 -8.919 1.00 77.06 104 SER A C 1
ATOM 863 O O . SER A 1 104 ? 4.360 -0.879 -8.096 1.00 77.06 104 SER A O 1
ATOM 865 N N . LYS A 1 105 ? 5.708 -2.087 -9.442 1.00 82.06 105 LYS A N 1
ATOM 866 C CA . LYS A 1 105 ? 5.195 -3.390 -9.002 1.00 82.06 105 LYS A CA 1
ATOM 867 C C . LYS A 1 105 ? 5.472 -3.609 -7.522 1.00 82.06 105 LYS A C 1
ATOM 869 O O . LYS A 1 105 ? 4.529 -3.904 -6.797 1.00 82.06 105 LYS A O 1
ATOM 874 N N . TYR A 1 106 ? 6.703 -3.376 -7.067 1.00 84.56 106 TYR A N 1
ATOM 875 C CA . TYR A 1 106 ? 7.066 -3.474 -5.652 1.00 84.56 106 TYR A CA 1
ATOM 876 C C . TYR A 1 106 ? 6.194 -2.577 -4.764 1.00 84.56 106 TYR A C 1
ATOM 878 O O . TYR A 1 106 ? 5.603 -3.050 -3.795 1.00 84.56 106 TYR A O 1
ATOM 886 N N . ALA A 1 107 ? 6.059 -1.293 -5.108 1.00 81.75 107 ALA A N 1
ATOM 887 C CA . ALA A 1 107 ? 5.245 -0.360 -4.332 1.00 81.75 107 ALA A CA 1
ATOM 888 C C . ALA A 1 107 ? 3.773 -0.805 -4.258 1.00 81.75 107 ALA A C 1
ATOM 890 O O . ALA A 1 107 ? 3.144 -0.691 -3.205 1.00 81.75 107 ALA A O 1
ATOM 891 N N . SER A 1 108 ? 3.249 -1.339 -5.366 1.00 86.81 108 SER A N 1
ATOM 892 C CA . SER A 1 108 ? 1.904 -1.900 -5.459 1.00 86.81 108 SER A CA 1
ATOM 893 C C . SER A 1 108 ? 1.719 -3.161 -4.614 1.00 86.81 108 SER A C 1
ATOM 895 O O . SER A 1 108 ? 0.679 -3.303 -3.975 1.00 86.81 108 SER A O 1
ATOM 897 N N . GLU A 1 109 ? 2.683 -4.082 -4.624 1.00 89.88 109 GLU A N 1
ATOM 898 C CA . GLU A 1 109 ? 2.657 -5.287 -3.786 1.00 89.88 109 GLU A CA 1
ATOM 899 C C . GLU A 1 109 ? 2.662 -4.906 -2.311 1.00 89.88 109 GLU A C 1
ATOM 901 O O . GLU A 1 109 ? 1.820 -5.347 -1.531 1.00 89.88 109 GLU A O 1
ATOM 906 N N . LEU A 1 110 ? 3.587 -4.021 -1.939 1.00 89.06 110 LEU A N 1
ATOM 907 C CA . LEU A 1 110 ? 3.794 -3.625 -0.559 1.00 89.06 110 LEU A CA 1
ATOM 908 C C . LEU A 1 110 ? 2.535 -2.997 0.042 1.00 89.06 110 LEU A C 1
ATOM 910 O O . LEU A 1 110 ? 2.118 -3.386 1.133 1.00 89.06 110 LEU A O 1
ATOM 914 N N . ILE A 1 111 ? 1.910 -2.050 -0.665 1.00 90.38 111 ILE A N 1
ATOM 915 C CA . ILE A 1 111 ? 0.685 -1.416 -0.167 1.00 90.38 111 ILE A CA 1
ATOM 916 C C . ILE A 1 111 ? -0.470 -2.420 -0.082 1.00 90.38 111 ILE A C 1
ATOM 918 O O . ILE A 1 111 ? -1.179 -2.429 0.920 1.00 90.38 111 ILE A O 1
ATOM 922 N N . SER A 1 112 ? -0.607 -3.317 -1.065 1.00 92.94 112 SER A N 1
ATOM 923 C CA . SER A 1 112 ? -1.669 -4.335 -1.079 1.00 92.94 112 SER A CA 1
ATOM 924 C C . SER A 1 112 ? -1.550 -5.284 0.115 1.00 92.94 112 SER A C 1
ATOM 926 O O . SER A 1 112 ? -2.533 -5.546 0.804 1.00 92.94 112 SER A O 1
ATOM 928 N N . LYS A 1 113 ? -0.331 -5.740 0.421 1.00 94.19 113 LYS A N 1
ATOM 929 C CA . LYS A 1 113 ? -0.057 -6.629 1.557 1.00 94.19 113 LYS A CA 1
ATOM 930 C C . LYS A 1 113 ? -0.286 -5.943 2.902 1.00 94.19 113 LYS A C 1
ATOM 932 O O . LYS A 1 113 ? -0.826 -6.568 3.812 1.00 94.19 113 LYS A O 1
ATOM 937 N N . ILE A 1 114 ? 0.068 -4.661 3.038 1.00 93.56 114 ILE A N 1
ATOM 938 C CA . ILE A 1 114 ? -0.228 -3.899 4.263 1.00 93.56 114 ILE A CA 1
ATOM 939 C C . ILE A 1 114 ? -1.742 -3.752 4.455 1.00 93.56 114 ILE A C 1
ATOM 941 O O . ILE A 1 114 ? -2.239 -4.007 5.553 1.00 93.56 114 ILE A O 1
ATOM 945 N N . LEU A 1 115 ? -2.470 -3.374 3.400 1.00 94.19 115 LEU A N 1
ATOM 946 C CA . LEU A 1 115 ? -3.925 -3.212 3.432 1.00 94.19 115 LEU A CA 1
ATOM 947 C C . LEU A 1 115 ? -4.642 -4.512 3.807 1.00 94.19 115 LEU A C 1
ATOM 949 O O . LEU A 1 115 ? -5.506 -4.497 4.683 1.00 94.19 115 LEU A O 1
ATOM 953 N N . LEU A 1 116 ? -4.215 -5.638 3.238 1.00 93.94 116 LEU A N 1
ATOM 954 C CA . LEU A 1 116 ? -4.730 -6.954 3.601 1.00 93.94 116 LEU A CA 1
ATOM 955 C C . LEU A 1 116 ? -4.425 -7.298 5.065 1.00 93.94 116 LEU A C 1
ATOM 957 O O . LEU A 1 116 ? -5.337 -7.468 5.870 1.00 93.94 116 LEU A O 1
ATOM 961 N N . LYS A 1 117 ? -3.143 -7.356 5.441 1.00 93.50 117 LYS A N 1
ATOM 962 C CA . LYS A 1 117 ? -2.709 -7.880 6.749 1.00 93.50 117 LYS A CA 1
ATOM 963 C C . LYS A 1 117 ? -3.128 -7.016 7.937 1.00 93.50 117 LYS A C 1
ATOM 965 O O . LYS A 1 117 ? -3.297 -7.537 9.038 1.00 93.50 117 LYS A O 1
ATOM 970 N N . LYS A 1 118 ? -3.198 -5.693 7.762 1.00 91.00 118 LYS A N 1
ATOM 971 C CA . LYS A 1 118 ? -3.465 -4.757 8.864 1.00 91.00 118 LYS A CA 1
ATOM 972 C C . LYS A 1 118 ? -4.910 -4.278 8.903 1.00 91.00 118 LYS A C 1
ATOM 974 O O . LYS A 1 118 ? -5.418 -4.048 9.996 1.00 91.00 118 LYS A O 1
ATOM 979 N N . PHE A 1 119 ? -5.534 -4.097 7.744 1.00 92.38 119 PHE A N 1
ATOM 980 C CA . PHE A 1 119 ? -6.833 -3.434 7.632 1.00 92.38 119 PHE A CA 1
ATOM 981 C C . PHE A 1 119 ? -7.920 -4.327 7.017 1.00 92.38 119 PHE A C 1
ATOM 983 O O . PHE A 1 119 ? -9.052 -3.875 6.884 1.00 92.38 119 PHE A O 1
ATOM 990 N N . ASN A 1 120 ? -7.601 -5.584 6.687 1.00 93.50 120 ASN A N 1
ATOM 991 C CA . ASN A 1 120 ? -8.524 -6.563 6.110 1.00 93.50 120 ASN A CA 1
ATOM 992 C C . ASN A 1 120 ? -9.163 -6.111 4.782 1.00 93.50 120 ASN A C 1
ATOM 994 O O . ASN A 1 120 ? -10.359 -6.289 4.556 1.00 93.50 120 ASN A O 1
ATOM 998 N N . TYR A 1 121 ? -8.362 -5.495 3.910 1.00 95.19 121 TYR A N 1
ATOM 999 C CA . TYR A 1 121 ? -8.774 -5.092 2.564 1.00 95.19 121 TYR A CA 1
ATOM 1000 C C . TYR A 1 121 ? -8.259 -6.068 1.507 1.00 95.19 121 TYR A C 1
ATOM 1002 O O . TYR A 1 121 ? -7.059 -6.338 1.428 1.00 95.19 121 TYR A O 1
ATOM 1010 N N . PHE A 1 122 ? -9.156 -6.544 0.648 1.00 93.50 122 PHE A N 1
ATOM 1011 C CA . PHE A 1 122 ? -8.844 -7.488 -0.421 1.00 93.50 122 PHE A CA 1
ATOM 1012 C C . PHE A 1 122 ? -8.712 -6.761 -1.752 1.00 93.50 122 PHE A C 1
ATOM 1014 O O . PHE A 1 122 ? -9.512 -5.885 -2.077 1.00 93.50 122 PHE A O 1
ATOM 1021 N N . GLN A 1 123 ? -7.701 -7.120 -2.539 1.00 93.19 123 GLN A N 1
ATOM 1022 C CA . GLN A 1 123 ? -7.482 -6.513 -3.847 1.00 93.19 123 GLN A CA 1
ATOM 1023 C C . GLN A 1 123 ? -8.535 -7.000 -4.848 1.00 93.19 123 GLN A C 1
ATOM 1025 O O . GLN A 1 123 ? -8.591 -8.182 -5.174 1.00 93.19 123 GLN A O 1
ATOM 1030 N N . LYS A 1 124 ? -9.339 -6.066 -5.359 1.00 92.44 124 LYS A N 1
ATOM 1031 C CA . LYS A 1 124 ? -10.344 -6.302 -6.402 1.00 92.44 124 LYS A CA 1
ATOM 1032 C C . LYS A 1 124 ? -9.748 -6.135 -7.795 1.00 92.44 124 LYS A C 1
ATOM 1034 O O . LYS A 1 124 ? -9.997 -6.948 -8.680 1.00 92.44 124 LYS A O 1
ATOM 1039 N N . ALA A 1 125 ? -8.959 -5.082 -7.990 1.00 89.12 125 ALA A N 1
ATOM 1040 C CA . ALA A 1 125 ? -8.307 -4.808 -9.260 1.00 89.12 125 ALA A CA 1
ATOM 1041 C C . ALA A 1 125 ? -6.919 -4.210 -9.048 1.00 89.12 125 ALA A C 1
ATOM 1043 O O . ALA A 1 125 ? -6.676 -3.429 -8.125 1.00 89.12 125 ALA A O 1
ATOM 1044 N N . ARG A 1 126 ? -6.005 -4.569 -9.949 1.00 88.62 126 ARG A N 1
ATOM 1045 C CA . ARG A 1 126 ? -4.661 -4.008 -10.012 1.00 88.62 126 ARG A CA 1
ATOM 1046 C C . ARG A 1 126 ? -4.284 -3.738 -11.449 1.00 88.62 126 ARG A C 1
ATOM 1048 O O . ARG A 1 126 ? -4.207 -4.651 -12.268 1.00 88.62 126 ARG A O 1
ATOM 1055 N N . ARG A 1 127 ? -3.978 -2.480 -11.731 1.00 84.12 127 ARG A N 1
ATOM 1056 C CA . ARG A 1 127 ? -3.418 -2.056 -13.005 1.00 84.12 127 ARG A CA 1
ATOM 1057 C C . ARG A 1 127 ? -2.154 -1.257 -12.743 1.00 84.12 127 ARG A C 1
ATOM 1059 O O . ARG A 1 127 ? -2.197 -0.186 -12.149 1.00 84.12 127 ARG A O 1
ATOM 1066 N N . THR A 1 128 ? -1.025 -1.778 -13.203 1.00 79.81 128 THR A N 1
ATOM 1067 C CA . THR A 1 128 ? 0.252 -1.062 -13.213 1.00 79.81 128 THR A CA 1
ATOM 1068 C C . THR A 1 128 ? 0.663 -0.900 -14.667 1.00 79.81 128 THR A C 1
ATOM 1070 O O . THR A 1 128 ? 0.998 -1.880 -15.327 1.00 79.81 128 THR A O 1
ATOM 1073 N N . THR A 1 129 ? 0.554 0.321 -15.185 1.00 77.06 129 THR A N 1
ATOM 1074 C CA . THR A 1 129 ? 1.102 0.688 -16.496 1.00 77.06 129 THR A CA 1
ATOM 1075 C C . THR A 1 129 ? 2.526 1.210 -16.323 1.00 77.06 129 THR A C 1
ATOM 1077 O O . THR A 1 129 ? 2.973 1.451 -15.200 1.00 77.06 129 THR A O 1
ATOM 1080 N N . ASP A 1 130 ? 3.210 1.477 -17.434 1.00 70.06 130 ASP A N 1
ATOM 1081 C CA . ASP A 1 130 ? 4.573 2.023 -17.430 1.00 70.06 130 ASP A CA 1
ATOM 1082 C C . ASP A 1 130 ? 4.705 3.354 -16.665 1.00 70.06 130 ASP A C 1
ATOM 1084 O O . ASP A 1 130 ? 5.794 3.727 -16.231 1.00 70.06 130 ASP A O 1
ATOM 1088 N N . ASN A 1 131 ? 3.598 4.081 -16.487 1.00 73.25 131 ASN A N 1
ATOM 1089 C CA . ASN A 1 131 ? 3.572 5.420 -15.903 1.00 73.25 131 ASN A CA 1
ATOM 1090 C C . ASN A 1 131 ? 2.507 5.639 -14.821 1.00 73.25 131 ASN A C 1
ATOM 1092 O O . ASN A 1 131 ? 2.548 6.672 -14.158 1.00 73.25 131 ASN A O 1
ATOM 1096 N N . SER A 1 132 ? 1.572 4.711 -14.616 1.00 83.12 132 SER A N 1
ATOM 1097 C CA . SER A 1 132 ? 0.488 4.887 -13.651 1.00 83.12 132 SER A CA 1
ATOM 1098 C C . SER A 1 132 ? 0.152 3.616 -12.888 1.00 83.12 132 SER A C 1
ATOM 1100 O O . SER A 1 132 ? 0.441 2.492 -13.311 1.00 83.12 132 SER A O 1
ATOM 1102 N N . ILE A 1 133 ? -0.461 3.805 -11.730 1.00 86.06 133 ILE A N 1
ATOM 1103 C CA . ILE A 1 133 ? -1.034 2.735 -10.929 1.00 86.06 133 ILE A CA 1
ATOM 1104 C C . ILE A 1 133 ? -2.479 3.055 -10.618 1.00 86.06 133 ILE A C 1
ATOM 1106 O O . ILE A 1 133 ? -2.807 4.203 -10.326 1.00 86.06 133 ILE A O 1
ATOM 1110 N N . ILE A 1 134 ? -3.313 2.026 -10.682 1.00 90.31 134 ILE A N 1
ATOM 1111 C CA . ILE A 1 134 ? -4.684 2.033 -10.194 1.00 90.31 134 ILE A CA 1
ATOM 1112 C C . ILE A 1 134 ? -4.872 0.735 -9.417 1.00 90.31 134 ILE A C 1
ATOM 1114 O O . ILE A 1 134 ? -4.677 -0.353 -9.967 1.00 90.31 134 ILE A O 1
ATOM 1118 N N . LEU A 1 135 ? -5.203 0.859 -8.137 1.00 93.19 135 LEU A N 1
ATOM 1119 C CA . LEU A 1 135 ? -5.504 -0.252 -7.244 1.00 93.19 135 LEU A CA 1
ATOM 1120 C C . LEU A 1 135 ? -6.896 -0.057 -6.674 1.00 93.19 135 LEU A C 1
ATOM 1122 O O . LEU A 1 135 ? -7.200 1.021 -6.169 1.00 93.19 135 LEU A O 1
ATOM 1126 N N . GLU A 1 136 ? -7.694 -1.111 -6.708 1.00 95.44 136 GLU A N 1
ATOM 1127 C CA . GLU A 1 136 ? -9.014 -1.142 -6.092 1.00 95.44 136 GLU A CA 1
ATOM 1128 C C . GLU A 1 136 ? -9.036 -2.222 -5.022 1.00 95.44 136 GLU A C 1
ATOM 1130 O O . GLU A 1 136 ? -8.605 -3.358 -5.259 1.00 95.44 136 GLU A O 1
ATOM 1135 N N . PHE A 1 137 ? -9.565 -1.870 -3.856 1.00 96.44 137 PHE A N 1
ATOM 1136 C CA . PHE A 1 137 ? -9.688 -2.759 -2.716 1.00 96.44 137 PHE A CA 1
ATOM 1137 C C . PHE A 1 137 ? -11.095 -2.716 -2.148 1.00 96.44 137 PHE A C 1
ATOM 1139 O O . PHE A 1 137 ? -11.701 -1.651 -2.064 1.00 96.44 137 PHE A O 1
ATOM 1146 N N . VAL A 1 138 ? -11.570 -3.871 -1.703 1.00 95.69 138 VAL A N 1
ATOM 1147 C CA . VAL A 1 138 ? -12.853 -4.025 -1.018 1.00 95.69 138 VAL A CA 1
ATOM 1148 C C . VAL A 1 138 ? -12.612 -4.384 0.440 1.00 95.69 138 VAL A C 1
ATOM 1150 O O . VAL A 1 138 ? -11.686 -5.141 0.751 1.00 95.69 138 VAL A O 1
ATOM 1153 N N . GLN A 1 139 ? -13.413 -3.818 1.341 1.00 91.19 139 GLN A N 1
ATOM 1154 C CA . GLN A 1 139 ? -13.315 -4.144 2.759 1.00 91.19 139 GLN A CA 1
ATOM 1155 C C . GLN A 1 139 ? -13.870 -5.551 2.998 1.00 91.19 139 GLN A C 1
ATOM 1157 O O . GLN A 1 139 ? -14.963 -5.888 2.544 1.00 91.19 139 GLN A O 1
ATOM 1162 N N . GLY A 1 140 ? -13.112 -6.385 3.707 1.00 77.88 140 GLY A N 1
ATOM 1163 C CA . GLY A 1 140 ? -13.508 -7.756 3.988 1.00 77.88 140 GLY A CA 1
ATOM 1164 C C . GLY A 1 140 ? -14.803 -7.859 4.794 1.00 77.88 140 GLY A C 1
ATOM 1165 O O . GLY A 1 140 ? -14.822 -7.546 5.984 1.00 77.88 140 GLY A O 1
ATOM 1166 N N . LYS A 1 141 ? -15.841 -8.402 4.155 1.00 58.53 141 LYS A N 1
ATOM 1167 C CA . LYS A 1 141 ? -16.624 -9.516 4.703 1.00 58.53 141 LYS A CA 1
ATOM 1168 C C . LYS A 1 141 ? -16.232 -10.743 3.880 1.00 58.53 141 LYS A C 1
ATOM 1170 O O . LYS A 1 141 ? -16.409 -10.709 2.664 1.00 58.53 141 LYS A O 1
ATOM 1175 N N . GLU A 1 142 ? -15.637 -11.749 4.519 1.00 48.44 142 GLU A N 1
ATOM 1176 C CA . GLU A 1 142 ? -15.590 -13.099 3.933 1.00 48.44 142 GLU A CA 1
ATOM 1177 C C . GLU A 1 142 ? -17.012 -13.646 3.755 1.00 48.44 142 GLU A C 1
ATOM 1179 O O . GLU A 1 142 ? -17.866 -13.364 4.633 1.00 48.44 142 GLU A O 1
#

Sequence (142 aa):
MIKQSIQTENKILCDRILLAQLFRLIPDDDISEIAETMSEHIISIIKIRQIKRNLEESIELFLQNYRAFNSLQRSGWFQNIDYTIDEDGNISIYGIHTINHQYSKYASELISKILLKKFNYFQKARRTTDNSIILEFVQGKE

pLDDT: mean 79.03, std 15.17, range [36.44, 96.62]

Secondary structure (DSSP, 8-state):
-HHHHHHHTT-----HHHHHHHHTTS-HHHHHHHHHHHHHHHHHHHHHHH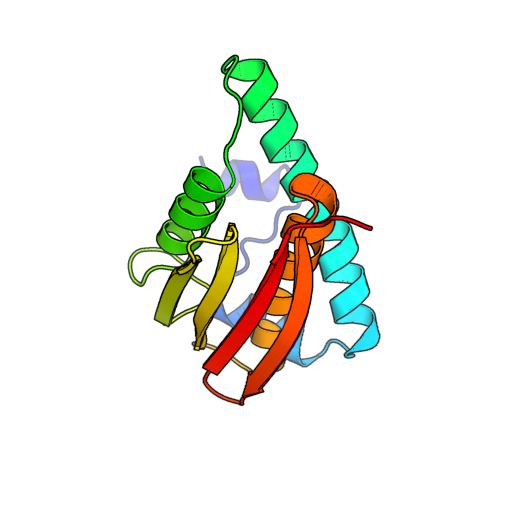HHHT----HHHHHHHHHHHTSTTTT-SEEEEEEEE-TT--EEEEEEESS-HHHHHHHHHHHHHHHHHHH-EEEEEEEE-SSEEEEEEEE---

Radius of gyration: 15.88 Å; chains: 1; bounding box: 48×31×40 Å